Protein AF-A0A970REU5-F1 (afdb_monomer_lite)

Foldseek 3Di:
DDDLVCCCVPPPDDCCQAQNDPPGGHCVVQDDPFFPQADALLPHDLVNQCPAPPQHSVNSVQSNVVSVVPQDQDLVSSCPRPSDDPVRSVVRPVHHDRDGQKDKDWDWDADPVRDTAIKIWIWGQDPNDTDTDDMDGDD

Sequence (139 aa):
LLSVEELLLVPGVTEEVLSGGAGRQGIRPLVSVWTEGKINVNSAPPEVLALLDGLDRRIAADLAETRKRRPFTSMDDLAAVPSFPASSRSRLMNVLSFTSTRFRVSFSAVFADGEKVPLQVILAVKASVPETIAWGEPQ

Structure (mmCIF, N/CA/C/O backbone):
data_AF-A0A970REU5-F1
#
_entry.id   AF-A0A970REU5-F1
#
loop_
_atom_site.group_PDB
_atom_site.id
_atom_site.type_symbol
_atom_site.label_atom_id
_atom_site.label_alt_id
_atom_site.label_comp_id
_atom_site.label_asym_id
_atom_site.label_entity_id
_atom_site.label_seq_id
_atom_site.pdbx_PDB_ins_code
_atom_site.Cartn_x
_atom_site.Cartn_y
_atom_site.Cartn_z
_atom_site.occupancy
_atom_site.B_iso_or_equiv
_atom_site.auth_seq_id
_atom_site.auth_comp_id
_atom_site.auth_asym_id
_atom_site.auth_atom_id
_atom_site.pdbx_PDB_model_num
ATOM 1 N N . LEU A 1 1 ? -21.485 3.800 3.804 1.00 58.47 1 LEU A N 1
ATOM 2 C CA . LEU A 1 1 ? -20.044 3.991 4.086 1.00 58.47 1 LEU A CA 1
ATOM 3 C C . LEU A 1 1 ? -19.321 2.964 3.241 1.00 58.47 1 LEU A C 1
ATOM 5 O O . LEU A 1 1 ? -19.730 1.818 3.313 1.00 58.47 1 LEU A O 1
ATOM 9 N N . LEU A 1 2 ? -18.339 3.364 2.428 1.00 79.88 2 LEU A N 1
ATOM 10 C CA . LEU A 1 2 ? -17.545 2.400 1.658 1.00 79.88 2 LEU A CA 1
ATOM 11 C C . LEU A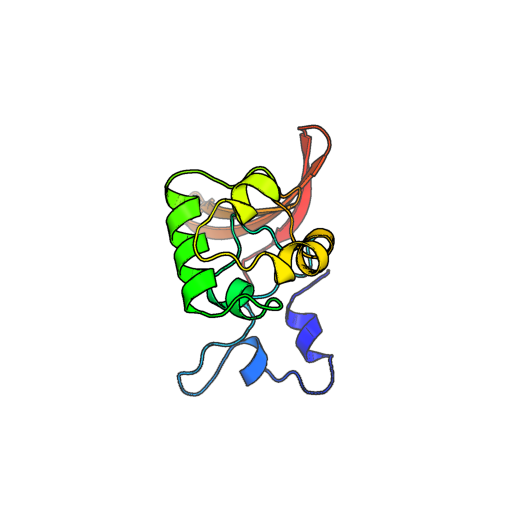 1 2 ? -16.741 1.541 2.633 1.00 79.88 2 LEU A C 1
ATOM 13 O O . LEU A 1 2 ? -16.037 2.087 3.485 1.00 79.88 2 LEU A O 1
ATOM 17 N N . SER A 1 3 ? -16.860 0.225 2.510 1.00 87.06 3 SER A N 1
ATOM 18 C CA . SER A 1 3 ? -16.294 -0.727 3.468 1.00 87.06 3 SER A CA 1
ATOM 19 C C . SER A 1 3 ? -15.687 -1.910 2.731 1.00 87.06 3 SER A C 1
ATOM 21 O O . SER A 1 3 ? -16.213 -2.349 1.713 1.00 87.06 3 SER A O 1
ATOM 23 N N . VAL A 1 4 ? -14.589 -2.462 3.245 1.00 91.25 4 VAL A N 1
ATOM 24 C CA . VAL A 1 4 ? -13.990 -3.671 2.652 1.00 91.25 4 VAL A CA 1
ATOM 25 C C . VAL A 1 4 ? -14.939 -4.876 2.794 1.00 91.25 4 VAL A C 1
ATOM 27 O O . VAL A 1 4 ? -14.932 -5.774 1.960 1.00 91.25 4 VAL A O 1
ATOM 30 N N . GLU A 1 5 ? -15.818 -4.853 3.794 1.00 92.06 5 GLU A N 1
ATOM 31 C CA . GLU A 1 5 ? -16.908 -5.801 4.052 1.00 92.06 5 GLU A CA 1
ATOM 32 C C . GLU A 1 5 ? -17.880 -5.913 2.878 1.00 92.06 5 GLU A C 1
ATOM 34 O O . GLU A 1 5 ? -18.454 -6.978 2.667 1.00 92.06 5 GLU A O 1
ATOM 39 N N . GLU A 1 6 ? -18.041 -4.852 2.080 1.00 92.62 6 GLU A N 1
ATOM 40 C CA . GLU A 1 6 ? -18.907 -4.877 0.897 1.00 92.62 6 GLU A CA 1
ATOM 41 C C . GLU A 1 6 ? -18.416 -5.902 -0.142 1.00 92.62 6 GLU A C 1
ATOM 43 O O . GLU A 1 6 ? -19.205 -6.362 -0.966 1.00 92.62 6 GLU A O 1
ATOM 48 N N . LEU A 1 7 ? -17.150 -6.344 -0.068 1.00 94.12 7 LEU A N 1
ATOM 49 C CA . LEU A 1 7 ? -16.644 -7.439 -0.897 1.00 94.12 7 LEU A CA 1
ATOM 50 C C . LEU A 1 7 ? -17.375 -8.764 -0.648 1.00 94.12 7 LEU A C 1
ATOM 52 O O . LEU A 1 7 ? -17.469 -9.547 -1.583 1.00 94.12 7 LEU A O 1
ATOM 56 N N . LEU A 1 8 ? -17.945 -9.009 0.540 1.00 95.81 8 LEU A N 1
ATOM 57 C CA . LEU A 1 8 ? -18.744 -10.217 0.819 1.00 95.81 8 LEU A CA 1
ATOM 58 C C . LEU A 1 8 ? -20.030 -10.292 -0.020 1.00 95.81 8 LEU A C 1
ATOM 60 O O . LEU A 1 8 ? -20.642 -11.352 -0.128 1.00 95.81 8 LEU A O 1
ATOM 64 N N . LEU A 1 9 ? -20.447 -9.174 -0.620 1.00 95.31 9 LEU A N 1
ATOM 65 C CA . LEU A 1 9 ? -21.587 -9.121 -1.534 1.00 95.31 9 LEU A CA 1
ATOM 66 C C . LEU A 1 9 ? -21.212 -9.554 -2.961 1.00 95.31 9 LEU A C 1
ATOM 68 O O . LEU A 1 9 ? -22.096 -9.750 -3.795 1.00 95.31 9 LEU A O 1
ATOM 72 N N . VAL A 1 10 ? -19.917 -9.700 -3.263 1.00 95.00 10 VAL A N 1
ATOM 73 C CA . VAL A 1 10 ? -19.432 -10.157 -4.567 1.00 95.00 10 VAL A CA 1
ATOM 74 C C . VAL A 1 10 ? -19.515 -11.687 -4.631 1.00 95.00 10 VAL A C 1
ATOM 76 O O . VAL A 1 10 ? -18.928 -12.365 -3.782 1.00 95.00 10 VAL A O 1
ATOM 79 N N . PRO A 1 11 ? -20.184 -12.269 -5.648 1.00 96.75 11 PRO A N 1
ATOM 80 C CA . PRO A 1 11 ? -20.252 -13.717 -5.807 1.00 96.75 11 PRO A CA 1
ATOM 81 C C . PRO A 1 11 ? -18.864 -14.371 -5.782 1.00 96.75 11 PRO A C 1
ATOM 83 O O . PRO A 1 11 ? -17.989 -14.027 -6.575 1.00 96.75 11 PRO A O 1
ATOM 86 N N . GLY A 1 12 ? -18.675 -15.329 -4.873 1.00 93.69 12 GLY A N 1
ATOM 87 C CA . GLY A 1 12 ? -17.418 -16.066 -4.702 1.00 93.69 12 GLY A CA 1
ATOM 88 C C . GLY A 1 12 ? -16.470 -15.509 -3.634 1.00 93.69 12 GLY A C 1
ATOM 89 O O . GLY A 1 12 ? -15.501 -16.187 -3.297 1.00 93.69 12 GLY A O 1
ATOM 90 N N . VAL A 1 13 ? -16.747 -14.337 -3.053 1.00 95.88 13 VAL A N 1
ATOM 91 C CA . VAL A 1 13 ? -15.999 -13.834 -1.892 1.00 95.88 13 VAL A CA 1
ATOM 92 C C . VAL A 1 13 ? -16.680 -14.314 -0.612 1.00 95.88 13 VAL A C 1
ATOM 94 O O . VAL A 1 13 ? -17.787 -13.899 -0.284 1.00 95.88 13 VAL A O 1
ATOM 97 N N . THR A 1 14 ? -16.016 -15.210 0.115 1.00 96.12 14 THR A N 1
ATOM 98 C CA . THR A 1 14 ? -16.483 -15.729 1.409 1.00 96.12 14 THR A CA 1
ATOM 99 C C . THR A 1 14 ? -15.759 -15.049 2.572 1.00 96.12 14 THR A C 1
ATOM 101 O O . THR A 1 14 ? -14.721 -14.414 2.376 1.00 96.12 14 THR A O 1
ATOM 104 N N . GLU A 1 15 ? -16.254 -15.237 3.799 1.00 95.31 15 GLU A N 1
ATOM 105 C CA . GLU A 1 15 ? -15.557 -14.784 5.014 1.00 95.31 15 GLU A CA 1
ATOM 106 C C . GLU A 1 15 ? -14.146 -15.385 5.114 1.00 95.31 15 GLU A C 1
ATOM 108 O O . GLU A 1 15 ? -13.198 -14.695 5.472 1.00 95.31 15 GLU A O 1
ATOM 113 N N . GLU A 1 16 ? -13.976 -16.646 4.708 1.00 95.62 16 GLU A N 1
ATOM 114 C CA . GLU A 1 16 ? -12.664 -17.298 4.667 1.00 95.62 16 GLU A CA 1
ATOM 115 C C . GLU A 1 16 ? -11.722 -16.645 3.643 1.00 95.62 16 GLU A C 1
ATOM 117 O O . GLU A 1 16 ? -10.534 -16.487 3.911 1.00 95.62 16 GLU A O 1
ATOM 122 N N . VAL A 1 17 ? -12.229 -16.221 2.481 1.00 95.19 17 VAL A N 1
ATOM 123 C CA . VAL A 1 17 ? -11.422 -15.479 1.498 1.00 95.19 17 VAL A CA 1
ATOM 124 C C . VAL A 1 17 ? -11.055 -14.100 2.040 1.00 95.19 17 VAL A C 1
ATOM 126 O O . VAL A 1 17 ? -9.900 -13.680 1.935 1.00 95.19 17 VAL A O 1
ATOM 129 N N . LEU A 1 18 ? -12.028 -13.387 2.612 1.00 95.62 18 LEU A N 1
ATOM 130 C CA . LEU A 1 18 ? -11.834 -12.015 3.060 1.00 95.62 18 LEU A CA 1
ATOM 131 C C . LEU A 1 18 ? -10.956 -11.942 4.312 1.00 95.62 18 LEU A C 1
ATOM 133 O O . LEU A 1 18 ? -9.929 -11.263 4.308 1.00 95.62 18 LEU A O 1
ATOM 137 N N . SER A 1 19 ? -11.342 -12.646 5.366 1.00 94.81 19 SER A N 1
ATOM 138 C CA . SER A 1 19 ? -10.741 -12.552 6.698 1.00 94.81 19 SER A CA 1
ATOM 139 C C . SER A 1 19 ? -9.761 -13.691 6.991 1.00 94.81 19 SER A C 1
ATOM 141 O O . SER A 1 19 ? -8.893 -13.546 7.851 1.00 94.81 19 SER A O 1
ATOM 143 N N . GLY A 1 20 ? -9.805 -14.778 6.219 1.00 94.69 20 GLY A N 1
ATOM 144 C CA . GLY A 1 20 ? -8.961 -15.955 6.415 1.00 94.69 20 GLY A CA 1
ATOM 145 C C . GLY A 1 20 ? -9.678 -17.072 7.170 1.00 94.69 20 GLY A C 1
ATOM 146 O O . GLY A 1 20 ? -10.797 -16.918 7.654 1.00 94.69 20 GLY A O 1
ATOM 147 N N . GLY A 1 21 ? -9.014 -18.217 7.289 1.00 92.50 21 GLY A N 1
ATOM 148 C CA . GLY A 1 21 ? -9.533 -19.396 7.981 1.00 92.50 21 GLY A CA 1
ATOM 149 C C . GLY A 1 21 ? -8.493 -20.508 8.041 1.00 92.50 21 GLY A C 1
ATOM 150 O O . GLY A 1 21 ? -7.545 -20.506 7.261 1.00 92.50 21 GLY A O 1
ATOM 151 N N . ALA A 1 22 ? -8.622 -21.434 8.998 1.00 88.00 22 ALA A N 1
ATOM 152 C CA . ALA A 1 22 ? -7.774 -22.632 9.127 1.00 88.00 22 ALA A CA 1
ATOM 153 C C . ALA A 1 22 ? -6.253 -22.390 8.928 1.00 88.00 22 ALA A C 1
ATOM 155 O O . ALA A 1 22 ? -5.562 -23.171 8.274 1.00 88.00 22 ALA A O 1
ATOM 156 N N . GLY A 1 23 ? -5.725 -21.285 9.469 1.00 87.69 23 GLY A N 1
ATOM 157 C CA . GLY A 1 23 ? -4.305 -20.918 9.364 1.00 87.69 23 GLY A CA 1
ATOM 158 C C . GLY A 1 23 ? -3.892 -20.222 8.059 1.00 87.69 23 GLY A C 1
ATOM 159 O O . GLY A 1 23 ? -2.716 -19.916 7.880 1.00 87.69 23 GLY A O 1
ATOM 160 N N . ARG A 1 24 ? -4.833 -19.938 7.154 1.00 89.62 24 ARG A N 1
ATOM 161 C CA . ARG A 1 24 ? -4.631 -19.126 5.949 1.00 89.62 24 ARG A CA 1
ATOM 162 C C . ARG A 1 24 ? -5.047 -17.684 6.217 1.00 89.62 24 ARG A C 1
ATOM 164 O O . ARG A 1 24 ? -6.126 -17.431 6.748 1.00 89.62 24 ARG A O 1
ATOM 171 N N . GLN A 1 25 ? -4.200 -16.745 5.813 1.00 92.19 25 GLN A N 1
ATOM 172 C CA . GLN A 1 25 ? -4.498 -15.317 5.873 1.00 92.19 25 GLN A CA 1
ATOM 173 C C . GLN A 1 25 ? -5.506 -14.938 4.779 1.00 92.19 25 GLN A C 1
ATOM 175 O O . GLN A 1 25 ? -5.363 -15.370 3.634 1.00 92.19 25 GLN A O 1
ATOM 180 N N . GLY A 1 26 ? -6.509 -14.132 5.131 1.00 94.38 26 GLY A N 1
ATOM 181 C CA . GLY A 1 26 ? -7.448 -13.556 4.168 1.00 94.38 26 GLY A CA 1
ATOM 182 C C . GLY A 1 26 ? -6.865 -12.375 3.390 1.00 94.38 26 GLY A C 1
ATOM 183 O O . GLY A 1 26 ? -5.765 -11.897 3.673 1.00 94.38 26 GLY A O 1
ATOM 184 N N . ILE A 1 27 ? -7.622 -11.870 2.415 1.00 94.69 27 ILE A N 1
ATOM 185 C CA . ILE A 1 27 ? -7.199 -10.755 1.551 1.00 94.69 27 ILE A CA 1
ATOM 186 C C . ILE A 1 27 ? -7.437 -9.365 2.153 1.00 94.69 27 ILE A C 1
ATOM 188 O O . ILE A 1 27 ? -6.913 -8.392 1.620 1.00 94.69 27 ILE A O 1
ATOM 192 N N . ARG A 1 28 ? -8.187 -9.242 3.258 1.00 94.00 28 ARG A N 1
ATOM 193 C CA . ARG A 1 28 ? -8.494 -7.971 3.945 1.00 94.00 28 ARG A CA 1
ATOM 194 C C . ARG A 1 28 ? -7.279 -7.036 4.126 1.00 94.00 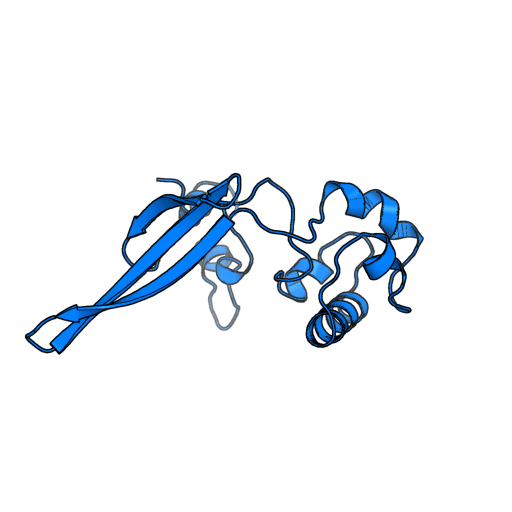28 ARG A C 1
ATOM 196 O O . ARG A 1 28 ? -7.415 -5.859 3.801 1.00 94.00 28 ARG A O 1
ATOM 203 N N . PRO A 1 29 ? -6.086 -7.492 4.567 1.00 91.81 29 PRO A N 1
ATOM 204 C CA . PRO A 1 29 ? -4.915 -6.616 4.698 1.00 91.81 29 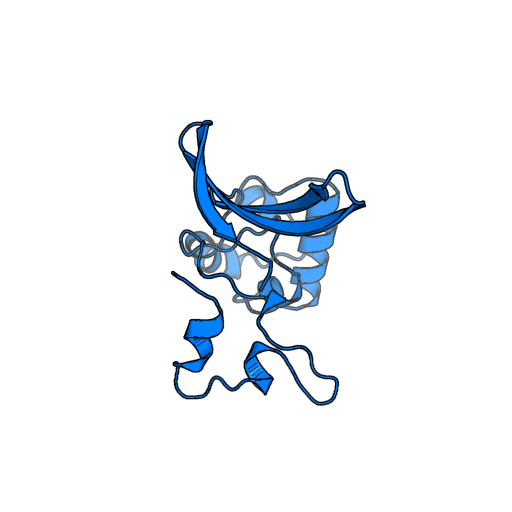PRO A CA 1
ATOM 205 C C . PRO A 1 29 ? -4.258 -6.222 3.362 1.00 91.81 29 PRO A C 1
ATOM 207 O O . PRO A 1 29 ? -3.363 -5.380 3.352 1.00 91.81 29 PRO A O 1
ATOM 210 N N . LEU A 1 30 ? -4.671 -6.826 2.245 1.00 93.94 30 LEU A N 1
ATOM 211 C CA . LEU A 1 30 ? -4.083 -6.644 0.914 1.00 93.94 30 LEU A CA 1
ATOM 212 C C . LEU A 1 30 ? -4.947 -5.772 -0.012 1.00 93.94 30 LEU A C 1
ATOM 214 O O . LEU A 1 30 ? -4.520 -5.454 -1.122 1.00 93.94 30 LEU A O 1
ATOM 218 N N . VAL A 1 31 ? -6.146 -5.375 0.426 1.00 92.88 31 VAL A N 1
ATOM 219 C CA . VAL A 1 31 ? -7.121 -4.618 -0.374 1.00 92.88 31 VAL A CA 1
ATOM 220 C C . VAL A 1 31 ? -7.509 -3.298 0.294 1.00 92.88 31 VAL A C 1
ATOM 222 O O . VAL A 1 31 ? -7.375 -3.113 1.501 1.00 92.88 31 VAL A O 1
ATOM 225 N N . SER A 1 32 ? -7.997 -2.347 -0.503 1.00 91.38 32 SER A N 1
ATOM 226 C CA . SER A 1 32 ? -8.508 -1.061 -0.019 1.00 91.38 32 SER A CA 1
ATOM 227 C C . SER A 1 32 ? -9.578 -0.521 -0.964 1.00 91.38 32 SER A C 1
ATOM 229 O O . SER A 1 32 ? -9.460 -0.669 -2.177 1.00 91.38 32 SER A O 1
ATOM 231 N N . VAL A 1 33 ? -10.589 0.148 -0.405 1.00 90.19 33 VAL A N 1
ATOM 232 C CA . VAL A 1 33 ? -11.698 0.794 -1.140 1.00 90.19 33 VAL A CA 1
ATOM 233 C C . VAL A 1 33 ? -11.528 2.313 -1.273 1.00 90.19 33 VAL A C 1
ATOM 235 O O . VAL A 1 33 ? -12.399 3.003 -1.791 1.00 90.19 33 VAL A O 1
ATOM 238 N N . TRP A 1 34 ? -10.402 2.857 -0.799 1.00 86.56 34 TRP A N 1
ATOM 239 C CA . TRP A 1 34 ? -10.187 4.303 -0.668 1.00 86.56 34 TRP A CA 1
ATOM 240 C C . TRP A 1 34 ? -9.158 4.875 -1.650 1.00 86.56 34 TRP A C 1
ATOM 242 O O . TRP A 1 34 ? -8.705 5.997 -1.446 1.00 86.56 34 TRP A O 1
ATOM 252 N N . THR A 1 35 ? -8.736 4.120 -2.669 1.00 83.12 35 THR A N 1
ATOM 253 C CA . THR A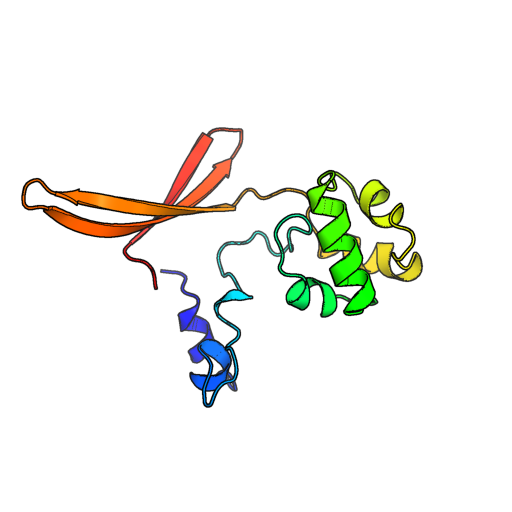 1 35 ? -7.640 4.506 -3.579 1.00 83.12 35 THR A CA 1
ATOM 254 C C . THR A 1 35 ? -8.144 5.242 -4.827 1.00 83.12 35 THR A C 1
ATOM 256 O O . THR A 1 35 ? -9.331 5.233 -5.137 1.00 83.12 35 THR A O 1
ATOM 259 N N . GLU A 1 36 ? -7.226 5.852 -5.583 1.00 83.00 36 GLU A N 1
ATOM 260 C CA . GLU A 1 36 ? -7.499 6.424 -6.916 1.00 83.00 36 GLU A CA 1
ATOM 261 C C . GLU A 1 36 ? -7.360 5.380 -8.047 1.00 83.00 36 GLU A C 1
ATOM 263 O O . GLU A 1 36 ? -7.115 5.723 -9.200 1.00 83.00 36 GLU A O 1
ATOM 268 N N . GLY A 1 37 ? -7.454 4.085 -7.722 1.00 88.38 37 GLY A N 1
ATOM 269 C CA . GLY A 1 37 ? -7.341 2.987 -8.688 1.00 88.38 37 GLY A CA 1
ATOM 270 C C . GLY A 1 37 ? -5.908 2.573 -9.042 1.00 88.38 37 GLY A C 1
ATOM 271 O O . GLY A 1 37 ? -5.722 1.670 -9.852 1.00 88.38 37 GLY A O 1
ATOM 272 N N . LYS A 1 38 ? -4.892 3.191 -8.425 1.00 94.19 38 LYS A N 1
ATOM 273 C CA . LYS A 1 38 ? -3.475 2.834 -8.594 1.00 94.19 38 LYS A CA 1
ATOM 274 C C . LYS A 1 38 ? -2.866 2.269 -7.315 1.00 94.19 38 LYS A C 1
ATOM 276 O O . LYS A 1 38 ? -3.249 2.642 -6.206 1.00 94.19 38 LYS A O 1
ATOM 281 N N . ILE A 1 39 ? -1.885 1.390 -7.483 1.00 96.38 39 ILE A N 1
ATOM 282 C CA . ILE A 1 39 ? -1.131 0.757 -6.402 1.00 96.38 39 ILE A CA 1
ATOM 283 C C . ILE A 1 39 ? 0.138 1.567 -6.151 1.00 96.38 39 ILE A C 1
ATOM 285 O O . ILE A 1 39 ? 0.984 1.699 -7.035 1.00 96.38 39 ILE A O 1
ATOM 289 N N . ASN A 1 40 ? 0.298 2.083 -4.934 1.00 96.62 40 ASN A N 1
ATOM 290 C CA . ASN A 1 40 ? 1.519 2.785 -4.560 1.00 96.62 40 ASN A CA 1
ATOM 291 C C . ASN A 1 40 ? 2.657 1.781 -4.323 1.00 96.62 40 ASN A C 1
ATOM 293 O O . ASN A 1 40 ? 2.670 1.060 -3.322 1.00 96.62 40 ASN A O 1
ATOM 297 N N . VAL A 1 41 ? 3.644 1.771 -5.219 1.00 97.62 41 VAL A N 1
ATOM 298 C CA . VAL A 1 41 ? 4.786 0.846 -5.158 1.00 97.62 41 VAL A CA 1
ATOM 299 C C . VAL A 1 41 ? 5.642 1.037 -3.905 1.00 97.62 41 VAL A C 1
ATOM 301 O O . VAL A 1 41 ? 6.326 0.110 -3.478 1.00 97.62 41 VAL A O 1
ATOM 304 N N . ASN A 1 42 ? 5.598 2.214 -3.277 1.00 98.06 42 ASN A N 1
ATOM 305 C CA . ASN A 1 42 ? 6.376 2.512 -2.077 1.00 98.06 42 ASN A CA 1
ATOM 306 C C . ASN A 1 42 ? 5.739 1.966 -0.790 1.00 98.06 42 ASN A C 1
ATOM 308 O O . ASN A 1 42 ? 6.434 1.847 0.216 1.00 98.06 42 ASN A O 1
ATOM 312 N N . SER A 1 43 ? 4.450 1.612 -0.808 1.00 96.12 43 SER A N 1
ATOM 313 C CA . SER A 1 43 ? 3.732 1.121 0.379 1.00 96.12 43 SER A CA 1
ATOM 314 C C . SER A 1 43 ? 3.074 -0.248 0.204 1.00 96.12 43 SER A C 1
ATOM 316 O O . SER A 1 43 ? 2.812 -0.914 1.201 1.00 96.12 43 SER A O 1
ATOM 318 N N . ALA A 1 44 ? 2.831 -0.705 -1.028 1.00 96.81 44 ALA A N 1
ATOM 319 C CA . ALA A 1 44 ? 2.188 -1.992 -1.292 1.00 96.81 44 ALA A CA 1
ATOM 320 C C . ALA A 1 44 ? 2.976 -3.179 -0.697 1.00 96.81 44 ALA A C 1
ATOM 322 O O . ALA A 1 44 ? 4.206 -3.199 -0.812 1.00 96.81 44 ALA A O 1
ATOM 323 N N . PRO A 1 45 ? 2.322 -4.179 -0.083 1.00 96.75 45 PRO A N 1
ATOM 324 C CA . PRO A 1 45 ? 2.993 -5.406 0.341 1.00 96.75 45 PRO A CA 1
ATOM 325 C C . PRO A 1 45 ? 3.669 -6.137 -0.835 1.00 96.75 45 PRO A C 1
ATOM 327 O O . PRO A 1 45 ? 3.158 -6.069 -1.958 1.00 96.75 45 PRO A O 1
ATOM 330 N N . PRO A 1 46 ? 4.785 -6.858 -0.615 1.00 97.31 46 PRO A N 1
ATOM 331 C CA . PRO A 1 46 ? 5.456 -7.614 -1.675 1.00 97.31 46 PRO A CA 1
ATOM 332 C C . PRO A 1 46 ? 4.525 -8.616 -2.367 1.00 97.31 46 PRO A C 1
ATOM 334 O O . PRO A 1 46 ? 4.538 -8.719 -3.588 1.00 97.31 46 PRO A O 1
ATOM 337 N N . GLU A 1 47 ? 3.661 -9.299 -1.616 1.00 95.81 47 GLU A N 1
ATOM 338 C CA . GLU A 1 47 ? 2.647 -10.203 -2.163 1.00 95.81 47 GLU A CA 1
ATOM 339 C C . GLU A 1 47 ? 1.651 -9.513 -3.105 1.00 95.81 47 GLU A C 1
ATOM 341 O O . GLU A 1 47 ? 1.236 -10.133 -4.077 1.00 95.81 47 GLU A O 1
ATOM 346 N N . VAL A 1 48 ? 1.323 -8.232 -2.896 1.00 96.94 48 VAL A N 1
ATOM 347 C CA . VAL A 1 48 ? 0.498 -7.460 -3.845 1.00 96.94 48 VAL A CA 1
ATOM 348 C C . VAL A 1 48 ? 1.292 -7.140 -5.109 1.00 96.94 48 VAL A C 1
ATOM 350 O O . VAL A 1 48 ? 0.779 -7.284 -6.215 1.00 96.94 48 VAL A O 1
ATOM 353 N N . LEU A 1 49 ? 2.560 -6.740 -4.964 1.00 97.81 49 LEU A N 1
ATOM 354 C CA . LEU A 1 49 ? 3.427 -6.455 -6.110 1.00 97.81 49 LEU A CA 1
ATOM 355 C C . LEU A 1 49 ? 3.672 -7.702 -6.966 1.00 97.81 49 LEU A C 1
ATOM 357 O O . LEU A 1 49 ? 3.692 -7.594 -8.186 1.00 97.81 49 LEU A O 1
ATOM 361 N N . ALA A 1 50 ? 3.799 -8.875 -6.344 1.00 97.75 50 ALA A N 1
ATOM 362 C CA . ALA A 1 50 ? 4.028 -10.151 -7.021 1.00 97.75 50 ALA A CA 1
ATOM 363 C C . ALA A 1 50 ? 2.823 -10.660 -7.841 1.00 97.75 50 ALA A C 1
ATOM 365 O O . ALA A 1 50 ? 2.935 -11.659 -8.548 1.00 97.75 50 ALA A O 1
ATOM 366 N N . LEU A 1 51 ? 1.658 -10.016 -7.71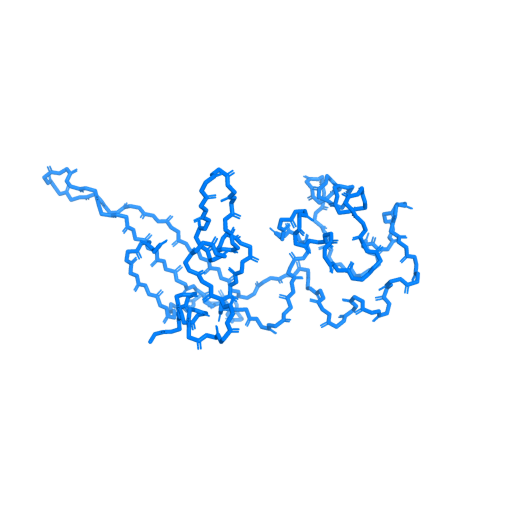3 1.00 96.25 51 LEU A N 1
ATOM 367 C CA . LEU A 1 51 ? 0.478 -10.283 -8.542 1.00 96.25 51 LEU A CA 1
ATOM 368 C C . LEU A 1 51 ? 0.445 -9.410 -9.802 1.00 96.25 51 LEU A C 1
ATOM 370 O O . LEU A 1 51 ? -0.404 -9.614 -10.669 1.00 96.25 51 LEU A O 1
ATOM 374 N N . LEU A 1 52 ? 1.335 -8.420 -9.901 1.00 96.25 52 LEU A N 1
ATOM 375 C CA . LEU A 1 52 ? 1.396 -7.525 -11.046 1.00 96.25 52 LEU A CA 1
ATOM 376 C C . LEU A 1 52 ? 2.158 -8.167 -12.199 1.00 96.25 52 LEU A C 1
ATOM 378 O O . LEU A 1 52 ? 3.105 -8.928 -12.016 1.00 96.25 52 LEU A O 1
ATOM 382 N N . ASP A 1 53 ? 1.748 -7.822 -13.413 1.00 94.00 53 ASP A N 1
ATOM 383 C CA . ASP A 1 53 ? 2.223 -8.496 -14.611 1.00 94.00 53 ASP A CA 1
ATOM 384 C C . ASP A 1 53 ? 3.751 -8.391 -14.807 1.00 94.00 53 ASP A C 1
ATOM 386 O O . ASP A 1 53 ? 4.344 -7.310 -14.914 1.00 94.00 53 ASP A O 1
ATOM 390 N N . GLY A 1 54 ? 4.389 -9.560 -14.862 1.00 94.50 54 GLY A N 1
ATOM 391 C CA . GLY A 1 54 ? 5.833 -9.753 -14.949 1.00 94.50 54 GLY A CA 1
ATOM 392 C C . GLY A 1 54 ? 6.618 -9.454 -13.670 1.00 94.50 54 GLY A C 1
ATOM 393 O O . GLY A 1 54 ? 7.841 -9.547 -13.699 1.00 94.50 54 GLY A O 1
ATOM 394 N N . LEU A 1 55 ? 5.969 -9.141 -12.546 1.00 97.00 55 LEU A N 1
ATOM 395 C CA . LEU A 1 55 ? 6.637 -9.065 -11.247 1.00 97.00 55 LEU A CA 1
ATOM 396 C C . LEU A 1 55 ? 6.435 -10.387 -10.508 1.00 97.00 55 LEU A C 1
ATOM 398 O O . LEU A 1 55 ? 5.384 -10.638 -9.936 1.00 97.00 55 LEU A O 1
ATOM 402 N N . ASP A 1 56 ? 7.448 -11.250 -10.514 1.00 97.50 56 ASP A N 1
ATOM 403 C CA . ASP A 1 56 ? 7.433 -12.442 -9.668 1.00 97.50 56 ASP A CA 1
ATOM 404 C C . ASP A 1 56 ? 7.743 -12.093 -8.195 1.00 97.50 56 ASP A C 1
ATOM 406 O O . ASP A 1 56 ? 8.099 -10.963 -7.846 1.00 97.50 56 ASP A O 1
ATOM 410 N N . ARG A 1 57 ? 7.645 -13.087 -7.302 1.00 98.00 57 ARG A N 1
ATOM 411 C CA . ARG A 1 57 ? 7.939 -12.910 -5.867 1.00 98.00 57 ARG A CA 1
ATOM 412 C C . ARG A 1 57 ? 9.360 -12.413 -5.588 1.00 98.00 57 ARG A C 1
ATOM 414 O O . ARG A 1 57 ? 9.559 -11.675 -4.627 1.00 98.00 57 ARG A O 1
ATOM 421 N N . ARG A 1 58 ? 10.344 -12.811 -6.400 1.00 98.00 58 ARG A N 1
ATOM 422 C CA . ARG A 1 58 ? 11.744 -12.402 -6.228 1.00 98.00 58 ARG A CA 1
ATOM 423 C C . ARG A 1 58 ? 11.907 -10.930 -6.597 1.00 98.00 58 ARG A C 1
ATOM 425 O O . ARG A 1 58 ? 12.539 -10.191 -5.852 1.00 98.00 58 ARG A O 1
ATOM 432 N N . ILE A 1 59 ? 11.310 -10.507 -7.709 1.00 98.19 59 ILE A N 1
ATOM 433 C CA . ILE A 1 59 ? 11.309 -9.116 -8.163 1.00 98.19 59 ILE A CA 1
ATOM 434 C C . ILE A 1 59 ? 10.569 -8.242 -7.148 1.00 98.19 59 ILE A C 1
ATOM 436 O O . ILE A 1 59 ? 11.099 -7.221 -6.726 1.00 98.19 59 ILE A O 1
ATOM 440 N N . ALA A 1 60 ? 9.385 -8.656 -6.694 1.00 98.31 60 ALA A N 1
ATOM 441 C CA . ALA A 1 60 ? 8.624 -7.928 -5.682 1.00 98.31 60 ALA A CA 1
ATOM 442 C C . ALA A 1 60 ? 9.405 -7.738 -4.369 1.00 98.31 60 ALA A C 1
ATOM 444 O O . ALA A 1 60 ? 9.379 -6.649 -3.792 1.00 98.31 60 ALA A O 1
ATOM 445 N N . ALA A 1 61 ? 10.127 -8.769 -3.917 1.00 98.25 61 ALA A N 1
ATOM 446 C CA . ALA A 1 61 ? 10.998 -8.674 -2.750 1.00 98.25 61 ALA A CA 1
ATOM 447 C C . ALA A 1 61 ? 12.160 -7.690 -2.976 1.00 98.25 61 ALA A C 1
ATOM 449 O O . ALA A 1 61 ? 12.419 -6.854 -2.114 1.00 98.25 61 ALA A O 1
ATOM 450 N N . ASP A 1 62 ? 12.812 -7.728 -4.141 1.00 98.12 62 ASP A N 1
ATOM 451 C CA . ASP A 1 62 ? 13.911 -6.809 -4.475 1.00 98.12 62 ASP A CA 1
ATOM 452 C C . ASP A 1 62 ? 13.442 -5.343 -4.525 1.00 98.12 62 ASP A C 1
ATOM 454 O O . ASP A 1 62 ? 14.067 -4.447 -3.952 1.00 98.12 62 ASP A O 1
ATOM 458 N N . LEU A 1 63 ? 12.265 -5.089 -5.107 1.00 98.19 63 LEU A N 1
ATOM 459 C CA . LEU A 1 63 ? 11.627 -3.769 -5.084 1.00 98.19 63 LEU A CA 1
ATOM 460 C C . LEU A 1 63 ? 11.326 -3.307 -3.650 1.00 98.19 63 LEU A C 1
ATOM 462 O O . LEU A 1 63 ? 11.567 -2.145 -3.308 1.00 98.19 63 LEU A O 1
ATOM 466 N N . ALA A 1 64 ? 10.821 -4.209 -2.802 1.00 98.12 64 ALA A N 1
ATOM 467 C CA . ALA A 1 64 ? 10.507 -3.919 -1.408 1.00 98.12 64 ALA A CA 1
ATOM 468 C C . ALA A 1 64 ? 11.757 -3.624 -0.564 1.00 98.12 64 ALA A C 1
ATOM 470 O O . ALA A 1 64 ? 11.694 -2.762 0.311 1.00 98.12 64 ALA A O 1
ATOM 471 N N . GLU A 1 65 ? 12.886 -4.284 -0.827 1.00 98.00 65 GLU A N 1
ATOM 472 C CA . GLU A 1 65 ? 14.169 -3.956 -0.193 1.00 98.00 65 GLU A CA 1
ATOM 473 C C . GLU A 1 65 ? 14.756 -2.649 -0.730 1.00 98.00 65 GLU A C 1
ATOM 475 O O . GLU A 1 65 ? 15.251 -1.820 0.037 1.00 98.00 65 GLU A O 1
ATOM 480 N N . THR A 1 66 ? 14.656 -2.417 -2.039 1.00 98.12 66 THR A N 1
ATOM 481 C CA . THR A 1 66 ? 15.164 -1.201 -2.682 1.00 98.12 66 THR A CA 1
ATOM 482 C C . THR A 1 66 ? 14.488 0.049 -2.114 1.00 98.12 66 THR A C 1
ATOM 484 O O . THR A 1 66 ? 15.177 0.984 -1.690 1.00 98.12 66 THR A O 1
ATOM 487 N N . ARG A 1 67 ? 13.151 0.046 -1.992 1.00 97.50 67 ARG A N 1
ATOM 488 C CA . ARG A 1 67 ? 12.399 1.203 -1.470 1.00 97.50 67 ARG A CA 1
ATOM 489 C C . ARG A 1 67 ? 12.697 1.548 -0.007 1.00 97.50 67 ARG A C 1
ATOM 491 O O . ARG A 1 67 ? 12.470 2.687 0.392 1.00 97.50 67 ARG A O 1
ATOM 498 N N . LYS A 1 68 ? 13.224 0.607 0.793 1.00 97.31 68 LYS A N 1
ATOM 499 C CA . LYS A 1 68 ? 13.664 0.885 2.177 1.00 97.31 68 LYS A CA 1
ATOM 500 C C . LYS A 1 68 ? 14.878 1.808 2.218 1.00 97.31 68 LYS A C 1
ATOM 502 O O . LYS A 1 68 ? 15.052 2.540 3.185 1.00 97.31 68 LYS A O 1
ATOM 507 N N . ARG A 1 69 ? 15.731 1.755 1.189 1.00 96.25 69 ARG A N 1
ATOM 508 C CA . ARG A 1 69 ? 16.922 2.610 1.072 1.00 96.25 69 ARG A CA 1
ATOM 509 C C . ARG A 1 69 ? 16.560 3.973 0.505 1.00 96.25 69 ARG A C 1
ATOM 511 O O . ARG A 1 69 ? 17.025 4.992 1.006 1.00 96.25 69 ARG A O 1
ATOM 518 N N . ARG A 1 70 ? 15.748 3.982 -0.553 1.00 95.94 70 ARG A N 1
ATOM 519 C CA . ARG A 1 70 ? 15.270 5.200 -1.205 1.00 95.94 70 ARG A CA 1
ATOM 520 C C . ARG A 1 70 ? 13.911 4.930 -1.854 1.00 95.94 70 ARG A C 1
ATOM 522 O O . ARG A 1 70 ? 13.830 3.998 -2.650 1.00 95.94 70 ARG A O 1
ATOM 529 N N . PRO A 1 71 ? 12.871 5.734 -1.575 1.00 97.75 71 PRO A N 1
ATOM 530 C CA . PRO A 1 71 ? 11.581 5.569 -2.233 1.00 97.75 71 PRO A CA 1
ATOM 531 C C . PRO A 1 71 ? 11.700 5.832 -3.739 1.00 97.75 71 PRO A C 1
ATOM 533 O O . PRO A 1 71 ? 12.449 6.713 -4.169 1.00 97.75 71 PRO A O 1
ATOM 536 N N . PHE A 1 72 ? 10.928 5.097 -4.537 1.00 98.44 72 PHE A N 1
ATOM 537 C CA . PHE A 1 72 ? 10.801 5.345 -5.970 1.00 98.44 72 PHE A CA 1
ATOM 538 C C . PHE A 1 72 ? 9.993 6.622 -6.199 1.00 98.44 72 PHE A C 1
ATOM 540 O O . PHE A 1 72 ? 8.937 6.796 -5.593 1.00 98.44 72 PHE A O 1
ATOM 547 N N . THR A 1 73 ? 10.447 7.500 -7.087 1.00 97.81 73 THR A N 1
ATOM 548 C CA . THR A 1 73 ? 9.728 8.742 -7.428 1.00 97.81 73 THR A CA 1
ATOM 549 C C . THR A 1 73 ? 9.164 8.719 -8.844 1.00 97.81 73 THR A C 1
ATOM 551 O O . THR A 1 73 ? 8.318 9.541 -9.194 1.00 97.81 73 THR A O 1
ATOM 554 N N . SER A 1 74 ? 9.598 7.755 -9.654 1.00 97.31 74 SER A N 1
ATOM 555 C CA . SER A 1 74 ? 9.244 7.646 -11.061 1.00 97.31 74 SER A CA 1
ATOM 556 C C . SER A 1 74 ? 9.348 6.210 -11.574 1.00 97.31 74 SER A C 1
ATOM 558 O O . SER A 1 74 ? 9.935 5.328 -10.942 1.00 97.31 74 SER A O 1
ATOM 560 N N . MET A 1 75 ? 8.811 5.988 -12.776 1.00 97.00 75 MET A N 1
ATOM 561 C CA . MET A 1 75 ? 8.974 4.721 -13.489 1.00 97.00 75 MET A CA 1
ATOM 562 C C . MET A 1 75 ? 10.432 4.478 -13.900 1.00 97.00 75 MET A C 1
ATOM 564 O O . MET A 1 75 ? 10.838 3.328 -14.021 1.00 97.00 75 MET A O 1
ATOM 568 N N . ASP A 1 76 ? 11.224 5.537 -14.089 1.00 97.00 76 ASP A N 1
ATOM 569 C CA . ASP A 1 76 ? 12.652 5.406 -14.381 1.00 97.00 76 ASP A CA 1
ATOM 570 C C . ASP A 1 76 ? 13.429 4.892 -13.168 1.00 97.00 76 ASP A C 1
ATOM 572 O O . ASP A 1 76 ? 14.242 3.985 -13.324 1.00 97.00 76 ASP A O 1
ATOM 576 N N . ASP A 1 77 ? 13.116 5.373 -11.958 1.00 97.25 77 ASP A N 1
ATOM 577 C CA . ASP A 1 77 ? 13.710 4.827 -10.728 1.00 97.25 77 ASP A CA 1
ATOM 578 C C . ASP A 1 77 ? 13.371 3.338 -10.566 1.00 97.25 77 ASP A C 1
ATOM 580 O O . ASP A 1 77 ? 14.226 2.539 -10.189 1.00 97.25 77 ASP A O 1
ATOM 584 N N . LEU A 1 78 ? 12.121 2.962 -10.859 1.00 96.56 78 LEU A N 1
ATOM 585 C CA . LEU A 1 78 ? 11.669 1.575 -10.769 1.00 96.56 78 LEU A CA 1
ATOM 586 C C . LEU A 1 78 ? 12.372 0.685 -11.803 1.00 96.56 78 LEU A C 1
ATOM 588 O O . LEU A 1 78 ? 12.833 -0.405 -11.476 1.00 96.56 78 LEU A O 1
ATOM 592 N N . ALA A 1 79 ? 12.483 1.165 -13.045 1.00 96.00 79 ALA A N 1
ATOM 593 C CA . ALA A 1 79 ? 13.131 0.447 -14.137 1.00 96.00 79 ALA A CA 1
ATOM 594 C C . ALA A 1 79 ? 14.655 0.341 -13.980 1.00 96.00 79 ALA A C 1
ATOM 596 O O . ALA A 1 79 ? 15.269 -0.507 -14.622 1.00 96.00 79 ALA A O 1
ATOM 597 N N . ALA A 1 80 ? 15.261 1.177 -13.133 1.00 96.31 80 ALA A N 1
ATOM 598 C CA . ALA A 1 80 ? 16.678 1.102 -12.798 1.00 96.31 80 ALA A CA 1
ATOM 599 C C . ALA A 1 80 ? 17.013 -0.044 -11.827 1.00 96.31 80 ALA A C 1
ATOM 601 O O . ALA A 1 80 ? 18.191 -0.358 -11.646 1.00 96.31 80 ALA A O 1
ATOM 602 N N . VAL A 1 81 ? 16.014 -0.682 -11.202 1.00 96.69 81 VAL A N 1
ATOM 603 C CA . VAL A 1 81 ? 16.252 -1.866 -10.367 1.00 96.69 81 VAL A CA 1
ATOM 604 C C . VAL A 1 81 ? 16.688 -3.025 -11.267 1.00 96.69 81 VAL A C 1
ATOM 606 O O . VAL A 1 81 ? 15.932 -3.392 -12.166 1.00 96.69 81 VAL A O 1
ATOM 609 N N . PRO A 1 82 ? 17.860 -3.652 -11.041 1.00 96.56 82 PRO A N 1
ATOM 610 C CA . PRO A 1 82 ? 18.394 -4.663 -11.956 1.00 96.56 82 PRO A CA 1
ATOM 611 C C . PRO A 1 82 ? 17.467 -5.858 -12.202 1.00 96.56 82 PRO A C 1
ATOM 613 O O . PRO A 1 82 ? 17.493 -6.450 -13.278 1.00 96.56 82 PRO A O 1
ATOM 616 N N . SER A 1 83 ? 16.643 -6.230 -11.219 1.00 96.81 83 SER A N 1
ATOM 617 C CA . SER A 1 83 ? 15.674 -7.314 -11.371 1.00 96.81 83 SER A CA 1
ATOM 618 C C . SER A 1 83 ? 14.434 -6.931 -12.180 1.00 96.81 83 SER A C 1
ATOM 620 O O . SER A 1 83 ? 13.648 -7.821 -12.501 1.00 96.81 83 SER A O 1
ATOM 622 N N . PHE A 1 84 ? 14.197 -5.643 -12.439 1.00 97.38 84 PHE A N 1
ATOM 623 C CA . PHE A 1 84 ? 12.967 -5.170 -13.058 1.00 97.38 84 PHE A CA 1
ATOM 624 C C . PHE A 1 84 ? 12.927 -5.532 -14.552 1.00 97.38 84 PHE A C 1
ATOM 626 O O . PHE A 1 84 ? 13.829 -5.171 -15.311 1.00 97.38 84 PHE A O 1
ATOM 633 N N . PRO A 1 85 ? 11.872 -6.214 -15.024 1.00 95.94 85 PRO A N 1
ATOM 634 C CA . PRO A 1 85 ? 11.770 -6.590 -16.422 1.00 95.94 85 PRO A CA 1
ATOM 635 C C . PRO A 1 85 ? 11.343 -5.393 -17.271 1.00 95.94 85 PRO A C 1
ATOM 637 O O . PRO A 1 85 ? 10.226 -4.888 -17.153 1.00 95.94 85 PRO A O 1
ATOM 640 N N . ALA A 1 86 ? 12.206 -4.991 -18.207 1.00 94.00 86 ALA A N 1
ATOM 641 C CA . ALA A 1 86 ? 11.930 -3.894 -19.139 1.00 94.00 86 ALA A CA 1
ATOM 642 C C . ALA A 1 86 ? 10.597 -4.071 -19.892 1.00 94.00 86 ALA A C 1
ATOM 644 O O . ALA A 1 86 ? 9.888 -3.097 -20.148 1.00 94.00 86 ALA A O 1
ATOM 645 N N . SER A 1 87 ? 10.215 -5.319 -20.188 1.00 94.38 87 SER A N 1
ATOM 646 C CA . SER A 1 87 ? 8.960 -5.643 -20.867 1.00 94.38 87 SER A CA 1
ATOM 647 C C . SER A 1 87 ? 7.709 -5.302 -20.047 1.00 94.38 87 SER A C 1
ATOM 649 O O . SER A 1 87 ? 6.665 -5.079 -20.656 1.00 94.38 87 SER A O 1
ATOM 651 N N . SER A 1 88 ? 7.780 -5.229 -18.712 1.00 95.00 88 SER A N 1
ATOM 652 C CA . SER A 1 88 ? 6.638 -4.894 -17.842 1.00 95.00 88 SER A CA 1
ATOM 653 C C . SER A 1 88 ? 6.392 -3.396 -17.702 1.00 95.00 88 SER A C 1
ATOM 655 O O . SER A 1 88 ? 5.311 -2.994 -17.272 1.00 95.00 88 SER A O 1
ATOM 657 N N . ARG A 1 89 ? 7.348 -2.547 -18.101 1.00 95.19 89 ARG A N 1
ATOM 658 C CA . ARG A 1 89 ? 7.281 -1.091 -17.903 1.00 95.19 89 ARG A CA 1
ATOM 659 C C . ARG A 1 89 ? 5.970 -0.481 -18.406 1.00 95.19 89 ARG A C 1
ATOM 661 O O . ARG A 1 89 ? 5.275 0.182 -17.643 1.00 95.19 89 ARG A O 1
ATOM 668 N N . SER A 1 90 ? 5.615 -0.721 -19.668 1.00 93.50 90 SER A N 1
ATOM 669 C CA . SER A 1 90 ? 4.422 -0.127 -20.291 1.00 93.50 90 SER A CA 1
ATOM 670 C C . SER A 1 90 ? 3.118 -0.590 -19.639 1.00 93.50 90 SER A C 1
ATOM 672 O O . SER A 1 90 ? 2.198 0.207 -19.476 1.00 93.50 90 SER A O 1
ATOM 674 N N . ARG A 1 91 ? 3.051 -1.857 -19.216 1.00 93.12 91 ARG A N 1
ATOM 675 C CA . ARG A 1 91 ? 1.864 -2.444 -18.578 1.00 93.12 91 ARG A CA 1
ATOM 676 C C . ARG A 1 91 ? 1.652 -1.896 -17.168 1.00 93.12 91 ARG A C 1
ATOM 678 O O . ARG A 1 91 ? 0.521 -1.639 -16.769 1.00 93.12 91 ARG A O 1
ATOM 685 N N . LEU A 1 92 ? 2.739 -1.628 -16.446 1.00 96.19 92 LEU A N 1
ATOM 686 C CA . LEU A 1 92 ? 2.686 -1.124 -15.073 1.00 96.19 92 LEU A CA 1
ATOM 687 C C . LEU A 1 92 ? 2.475 0.395 -14.972 1.00 96.19 92 LEU A C 1
ATOM 689 O O . LEU A 1 92 ? 2.029 0.866 -13.927 1.00 96.19 92 LEU A O 1
ATOM 693 N N . MET A 1 93 ? 2.720 1.171 -16.037 1.00 93.38 93 MET A N 1
ATOM 694 C CA . MET A 1 93 ? 2.550 2.639 -16.031 1.00 93.38 93 MET A CA 1
ATOM 695 C C . MET A 1 93 ? 1.141 3.107 -15.640 1.00 93.38 93 MET A C 1
ATOM 697 O O . MET A 1 93 ? 0.992 4.148 -14.997 1.00 93.38 93 MET A O 1
ATOM 701 N N . ASN A 1 94 ? 0.111 2.343 -16.005 1.00 90.75 94 ASN A N 1
ATOM 702 C CA . ASN A 1 94 ? -1.278 2.702 -15.716 1.00 90.75 94 ASN A CA 1
ATOM 703 C C . ASN A 1 94 ? -1.797 2.120 -14.396 1.00 90.75 94 ASN A C 1
ATOM 705 O O . ASN A 1 94 ? -2.849 2.548 -13.931 1.00 90.75 94 ASN A O 1
ATOM 709 N N . VAL A 1 95 ? -1.053 1.200 -13.777 1.00 94.88 95 VAL A N 1
ATOM 710 C CA . VAL A 1 95 ? -1.465 0.488 -12.557 1.00 94.88 95 VAL A CA 1
ATOM 711 C C . VAL A 1 95 ? -0.731 1.009 -11.321 1.00 94.88 95 VAL A C 1
ATOM 713 O O . VAL A 1 95 ? -1.292 1.013 -10.229 1.00 94.88 95 VAL A O 1
ATOM 716 N N . LEU A 1 96 ? 0.509 1.481 -11.473 1.00 96.31 96 LEU A N 1
ATOM 717 C CA . LEU A 1 96 ? 1.333 1.944 -10.358 1.00 96.31 96 LEU A CA 1
ATOM 718 C C . LEU A 1 96 ? 1.247 3.457 -10.129 1.00 96.31 96 LEU A C 1
ATOM 720 O O . LEU A 1 96 ? 1.120 4.255 -11.062 1.00 96.31 96 LEU A O 1
ATOM 724 N N . SER A 1 97 ? 1.401 3.846 -8.867 1.00 96.12 97 SER A N 1
ATOM 725 C CA . SER A 1 97 ? 1.732 5.202 -8.434 1.00 96.12 97 SER A CA 1
ATOM 726 C C . SER A 1 97 ? 2.990 5.199 -7.558 1.00 96.12 97 SER A C 1
ATOM 728 O O . SER A 1 97 ? 3.403 4.168 -7.023 1.00 96.12 97 SER A O 1
ATOM 730 N N . PHE A 1 98 ? 3.596 6.377 -7.407 1.00 96.56 98 PHE A N 1
ATOM 731 C CA . PHE A 1 98 ? 4.760 6.610 -6.537 1.00 96.56 98 PHE A CA 1
ATOM 732 C C . PHE A 1 98 ? 4.407 7.451 -5.302 1.00 96.56 98 PHE A C 1
ATOM 734 O O . PHE A 1 98 ? 5.195 7.582 -4.367 1.00 96.56 98 PHE A O 1
ATOM 741 N N . THR A 1 99 ? 3.198 8.004 -5.290 1.00 93.56 99 THR A N 1
ATOM 742 C CA . THR A 1 99 ? 2.641 8.840 -4.232 1.00 93.56 99 THR A CA 1
ATOM 743 C C . THR A 1 99 ? 1.239 8.350 -3.877 1.00 93.56 99 THR A C 1
ATOM 745 O O . THR A 1 99 ? 0.640 7.533 -4.587 1.00 93.56 99 THR A O 1
ATOM 748 N N . SER A 1 100 ? 0.721 8.842 -2.754 1.00 92.19 100 SER A N 1
ATOM 749 C CA . SER A 1 100 ? -0.667 8.647 -2.347 1.00 92.19 100 SER A CA 1
ATOM 750 C C . SER A 1 100 ? -1.275 9.990 -1.973 1.00 92.19 100 SER A C 1
ATOM 752 O O . SER A 1 100 ? -0.617 10.822 -1.352 1.00 92.19 100 SER A O 1
ATOM 754 N N . THR A 1 101 ? -2.543 10.173 -2.312 1.00 92.25 101 THR A N 1
ATOM 755 C CA . THR A 1 101 ? -3.401 11.256 -1.815 1.00 92.25 101 THR A CA 1
ATOM 756 C C . THR A 1 101 ? -4.300 10.770 -0.679 1.00 92.25 101 THR A C 1
ATOM 758 O O . THR A 1 101 ? -5.064 11.552 -0.126 1.00 92.25 101 THR A O 1
ATOM 761 N N . ARG A 1 102 ? -4.242 9.478 -0.331 1.00 92.75 102 ARG A N 1
ATOM 762 C CA . ARG A 1 102 ? -5.151 8.808 0.602 1.00 92.75 102 ARG A CA 1
ATOM 763 C C . ARG A 1 102 ? -4.357 8.152 1.716 1.00 92.75 102 ARG A C 1
ATOM 765 O O . ARG A 1 102 ? -3.417 7.399 1.450 1.00 92.75 102 ARG A O 1
ATOM 772 N N . PHE A 1 103 ? -4.738 8.439 2.954 1.00 92.69 103 PHE A N 1
ATOM 773 C CA . PHE A 1 103 ? -4.033 7.964 4.138 1.00 92.69 103 PHE A CA 1
ATOM 774 C C . PHE A 1 103 ? -5.021 7.451 5.171 1.00 92.69 103 PHE A C 1
ATOM 776 O O . PHE A 1 103 ? -6.095 8.016 5.358 1.00 92.69 103 PHE A O 1
ATOM 783 N N . ARG A 1 104 ? -4.633 6.382 5.856 1.00 91.94 104 ARG A N 1
ATOM 784 C CA . ARG A 1 104 ? -5.328 5.860 7.026 1.00 91.94 104 ARG A CA 1
ATOM 785 C C . ARG A 1 104 ? -4.490 6.209 8.246 1.00 91.94 104 ARG A C 1
ATOM 787 O O . ARG A 1 104 ? -3.332 5.805 8.320 1.00 91.94 104 ARG A O 1
ATOM 794 N N . VAL A 1 105 ? -5.068 6.953 9.176 1.00 93.19 105 VAL A N 1
ATOM 795 C CA . VAL A 1 105 ? -4.450 7.302 10.455 1.00 93.19 105 VAL A CA 1
ATOM 796 C C . VAL A 1 105 ? -5.150 6.503 11.540 1.00 93.19 105 VAL A C 1
ATOM 798 O O . VAL A 1 105 ? -6.369 6.574 11.657 1.00 93.19 105 VAL A O 1
ATOM 801 N N . SER A 1 106 ? -4.381 5.750 12.320 1.00 93.44 106 SER A N 1
ATOM 802 C CA . SER A 1 106 ? -4.880 5.001 13.474 1.00 93.44 106 SER A CA 1
ATOM 803 C C . SER A 1 106 ? -4.286 5.596 14.746 1.00 93.44 106 SER A C 1
ATOM 805 O O . SER A 1 106 ? -3.076 5.812 14.813 1.00 93.44 106 SER A O 1
ATOM 807 N N . PHE A 1 107 ? -5.118 5.860 15.747 1.00 94.31 107 PHE A N 1
ATOM 808 C CA . PHE A 1 107 ? -4.700 6.376 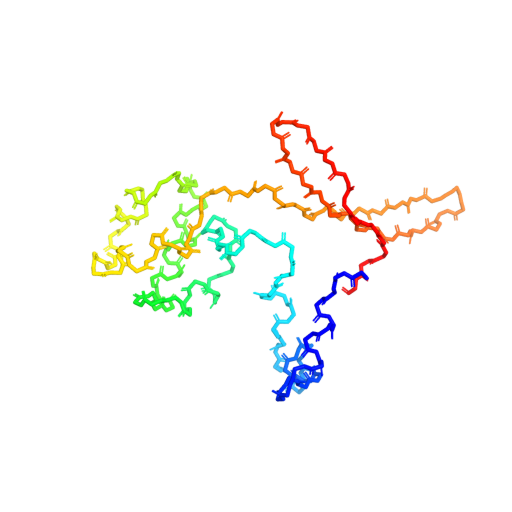17.052 1.00 94.31 107 PHE A CA 1
ATOM 809 C C . PHE A 1 107 ? -5.625 5.850 18.155 1.00 94.31 107 PHE A C 1
ATOM 811 O O . PHE A 1 107 ? -6.647 5.236 17.870 1.00 94.31 107 PHE A O 1
ATOM 818 N N . SER A 1 108 ? -5.274 6.067 19.421 1.00 95.62 108 SER A N 1
ATOM 819 C CA . SER A 1 108 ? -6.139 5.727 20.557 1.00 95.62 108 SER A CA 1
ATOM 820 C C . SER A 1 108 ? -6.441 6.979 21.366 1.00 95.62 108 SER A C 1
ATOM 822 O O . SER A 1 108 ? -5.518 7.697 21.752 1.00 95.62 108 SER A O 1
ATOM 824 N N . ALA A 1 109 ? -7.721 7.232 21.628 1.00 93.88 109 ALA A N 1
ATOM 825 C CA . ALA A 1 109 ? -8.151 8.222 22.604 1.00 93.88 109 ALA A CA 1
ATOM 826 C C . ALA A 1 109 ? -8.061 7.607 24.004 1.00 93.88 109 ALA A C 1
ATOM 828 O O . ALA A 1 109 ? -8.453 6.456 24.190 1.00 93.88 109 ALA A O 1
ATOM 829 N N . VAL A 1 110 ? -7.526 8.358 24.966 1.00 95.94 110 VAL A N 1
ATOM 830 C CA . VAL A 1 110 ? -7.459 7.948 26.374 1.00 95.94 110 VAL A CA 1
ATOM 831 C C . VAL A 1 110 ? -8.336 8.894 27.182 1.00 95.94 110 VAL A C 1
ATOM 833 O O . VAL A 1 110 ? -8.097 10.103 27.173 1.00 95.94 110 VAL A O 1
ATOM 836 N N . PHE A 1 111 ? -9.348 8.352 27.850 1.00 94.50 111 PHE A N 1
ATOM 837 C CA . PHE A 1 111 ? -10.270 9.112 28.690 1.00 94.50 111 PHE A CA 1
ATOM 838 C C . PHE A 1 111 ? -9.740 9.240 30.123 1.00 94.50 111 PHE A C 1
ATOM 840 O O . PHE A 1 111 ? -8.770 8.590 30.515 1.00 94.50 111 PHE A O 1
ATOM 847 N N . ALA A 1 112 ? -10.348 10.133 30.908 1.00 95.81 112 ALA A N 1
ATOM 848 C CA . ALA A 1 112 ? -9.889 10.457 32.262 1.00 95.81 112 ALA A CA 1
ATOM 849 C C . ALA A 1 112 ? -9.965 9.266 33.238 1.00 95.81 112 ALA A C 1
ATOM 851 O O . ALA A 1 112 ? -9.203 9.210 34.200 1.00 95.81 112 ALA A O 1
ATOM 852 N N . ASP A 1 113 ? -10.859 8.317 32.976 1.00 96.56 113 ASP A N 1
ATOM 853 C CA . ASP A 1 113 ? -11.003 7.049 33.698 1.00 96.56 113 ASP A CA 1
ATOM 854 C C . ASP A 1 113 ? -10.019 5.960 33.228 1.00 96.56 113 ASP A C 1
ATOM 856 O O . ASP A 1 113 ? -9.987 4.864 33.785 1.00 96.56 113 ASP A O 1
ATOM 860 N N . GLY A 1 114 ? -9.183 6.265 32.233 1.00 95.44 114 GLY A N 1
ATOM 861 C CA . GLY A 1 114 ? -8.209 5.346 31.657 1.00 95.44 114 GLY A CA 1
ATOM 862 C C . GLY A 1 114 ? -8.755 4.472 30.528 1.00 95.44 114 GLY A C 1
ATOM 863 O O . GLY A 1 114 ? -7.986 3.667 29.990 1.00 95.44 114 GLY A O 1
ATOM 864 N N . GLU A 1 115 ? -10.025 4.625 30.134 1.00 95.88 115 GLU A N 1
ATOM 865 C CA . GLU A 1 115 ? -10.575 3.931 28.971 1.00 95.88 115 GLU A CA 1
ATOM 866 C C . GLU A 1 115 ? -9.788 4.307 27.707 1.00 95.88 115 GLU A C 1
ATOM 868 O O . GLU A 1 115 ? -9.453 5.473 27.475 1.00 95.88 115 GLU A O 1
ATOM 873 N N . LYS A 1 116 ? -9.463 3.300 26.886 1.00 95.75 116 LYS A N 1
ATOM 874 C CA . LYS A 1 116 ? -8.756 3.473 25.615 1.00 95.75 116 LYS A CA 1
ATOM 875 C C . LYS A 1 116 ? -9.664 3.086 24.464 1.00 95.75 116 LYS A C 1
ATOM 877 O O . LYS A 1 116 ? -9.938 1.904 24.280 1.00 95.75 116 LYS A O 1
ATOM 882 N N . VAL A 1 117 ? -10.035 4.062 23.645 1.00 94.94 117 VAL A N 1
ATOM 883 C CA . VAL A 1 117 ? -10.853 3.828 22.451 1.00 94.94 117 VAL A CA 1
ATOM 884 C C . VAL A 1 117 ? -9.969 3.950 21.210 1.00 94.94 117 VAL A C 1
ATOM 886 O O . VAL A 1 117 ? -9.440 5.037 20.942 1.00 94.94 117 VAL A O 1
ATOM 889 N N . PRO A 1 118 ? -9.736 2.858 20.458 1.00 95.50 118 PRO A N 1
ATOM 890 C CA . PRO A 1 118 ? -9.016 2.929 19.199 1.00 95.50 118 PRO A CA 1
ATOM 891 C C . PRO A 1 118 ? -9.889 3.607 18.141 1.00 95.50 118 PRO A C 1
ATOM 893 O O . PRO A 1 118 ? -11.061 3.291 17.976 1.00 95.50 118 PRO A O 1
ATOM 896 N N . LEU A 1 119 ? -9.295 4.528 17.396 1.00 94.12 119 LEU A N 1
ATOM 897 C CA . LEU A 1 119 ? -9.944 5.269 16.330 1.00 94.12 119 LEU A CA 1
ATOM 898 C C . LEU A 1 119 ? -9.113 5.179 15.057 1.00 94.12 119 LEU A C 1
ATOM 900 O O . LEU A 1 119 ? -7.879 5.134 15.068 1.00 94.12 119 LEU A O 1
ATOM 904 N N . GLN A 1 120 ? -9.820 5.184 13.941 1.00 93.31 120 GLN A N 1
ATOM 905 C CA . GLN A 1 120 ? -9.279 5.235 12.604 1.00 93.31 120 GLN A CA 1
ATOM 906 C C . GLN A 1 120 ? -9.906 6.402 11.850 1.00 93.31 120 GLN A C 1
ATOM 908 O O . GLN A 1 120 ? -11.109 6.639 11.930 1.00 93.31 120 GLN A O 1
ATOM 913 N N . VAL A 1 121 ? -9.083 7.116 11.088 1.00 93.19 121 VAL A N 1
ATOM 914 C CA . VAL A 1 121 ? -9.496 8.213 10.215 1.00 93.19 121 VAL A CA 1
ATOM 915 C C . VAL A 1 121 ? -8.933 7.977 8.820 1.00 93.19 121 VAL A C 1
ATOM 917 O O . VAL A 1 121 ? -7.756 7.654 8.656 1.00 93.19 121 VAL A O 1
ATOM 920 N N . ILE A 1 122 ? -9.772 8.157 7.805 1.00 92.19 122 ILE A N 1
ATOM 921 C CA . ILE A 1 122 ? -9.374 8.177 6.401 1.00 92.19 122 ILE A CA 1
ATOM 922 C C . ILE A 1 122 ? -9.261 9.632 5.954 1.00 92.19 122 ILE A C 1
ATOM 924 O O . ILE A 1 122 ? -10.239 10.381 5.982 1.00 92.19 122 ILE A O 1
ATOM 928 N N . LEU A 1 123 ? -8.062 10.012 5.524 1.00 93.38 123 LEU A N 1
ATOM 929 C CA . LEU A 1 123 ? -7.722 11.345 5.044 1.00 93.38 123 LEU A CA 1
ATOM 930 C C . LEU A 1 123 ? -7.557 11.356 3.522 1.00 93.38 123 LEU A C 1
ATOM 932 O O . LEU A 1 123 ? -6.981 10.427 2.947 1.00 93.38 123 LEU A O 1
ATOM 936 N N . ALA A 1 124 ? -7.991 12.443 2.886 1.00 92.50 124 ALA A N 1
ATOM 937 C CA . ALA A 1 124 ? -7.570 12.833 1.544 1.00 92.50 124 ALA A CA 1
ATOM 938 C C . ALA A 1 124 ? -6.700 14.078 1.632 1.00 92.50 124 ALA A C 1
ATOM 940 O O . ALA A 1 124 ? -7.082 15.056 2.257 1.00 92.50 124 ALA A O 1
ATOM 941 N N . VAL A 1 125 ? -5.556 14.072 0.964 1.00 89.31 125 VAL A N 1
ATOM 942 C CA . VAL A 1 125 ? -4.666 15.227 0.883 1.00 89.31 125 VAL A CA 1
ATOM 943 C C . VAL A 1 125 ? -4.806 15.830 -0.507 1.00 89.31 125 VAL A C 1
ATOM 945 O O . VAL A 1 125 ? -4.304 15.276 -1.485 1.00 89.31 125 VAL A O 1
ATOM 948 N N . LYS A 1 126 ? -5.496 16.969 -0.595 1.00 80.31 126 LYS A N 1
ATOM 949 C CA . LYS A 1 126 ? -5.598 17.784 -1.813 1.00 80.31 126 LYS A CA 1
ATOM 950 C C . LYS A 1 126 ? -4.803 19.066 -1.587 1.00 80.31 126 LYS A C 1
ATOM 952 O O . LYS A 1 126 ? -5.047 19.758 -0.606 1.00 80.31 126 LYS A O 1
ATOM 957 N N . ALA A 1 127 ? -3.857 19.381 -2.474 1.00 68.94 127 ALA A N 1
ATOM 958 C CA . ALA A 1 127 ? -3.096 20.639 -2.436 1.00 68.94 127 ALA A CA 1
ATOM 959 C C . ALA A 1 127 ? -2.556 21.010 -1.030 1.00 68.94 127 ALA A C 1
ATOM 961 O O . ALA A 1 127 ? -2.669 22.150 -0.588 1.00 68.94 127 ALA A O 1
ATOM 962 N N . SER A 1 128 ? -1.986 20.022 -0.329 1.00 75.56 128 SER A N 1
ATOM 963 C CA . SER A 1 128 ? -1.371 20.140 1.007 1.00 75.56 128 SER A CA 1
ATOM 964 C C . SER A 1 128 ? -2.313 20.344 2.199 1.00 75.56 128 SER A C 1
ATOM 966 O O . SER A 1 128 ? -1.825 20.429 3.325 1.00 75.56 128 SER A O 1
ATOM 968 N N . VAL A 1 129 ? -3.635 20.355 2.004 1.00 84.81 129 VAL A N 1
ATOM 969 C CA . VAL A 1 129 ? -4.603 20.370 3.111 1.00 84.81 129 VAL A CA 1
ATOM 970 C C . VAL A 1 129 ? -5.226 18.976 3.255 1.00 84.81 129 VAL A C 1
ATOM 972 O O . VAL A 1 129 ? -5.838 18.483 2.301 1.00 84.81 129 VAL A O 1
ATOM 975 N N . PRO A 1 130 ? -5.058 18.300 4.407 1.00 89.62 130 PRO A N 1
ATOM 976 C CA . PRO A 1 130 ? -5.750 17.050 4.677 1.00 89.62 130 PRO A CA 1
ATOM 977 C C . PRO A 1 130 ? -7.231 17.307 4.991 1.00 89.62 130 PRO A C 1
ATOM 979 O O . PRO A 1 130 ? -7.576 18.161 5.802 1.00 89.62 130 PRO A O 1
ATOM 982 N N . GLU A 1 131 ? -8.100 16.525 4.365 1.00 93.25 131 GLU A N 1
ATOM 983 C CA . GLU A 1 131 ? -9.547 16.497 4.549 1.00 93.25 131 GLU A CA 1
ATOM 984 C C . GLU A 1 131 ? -9.943 15.137 5.141 1.00 93.25 131 GLU A C 1
ATOM 986 O O . GLU A 1 131 ? -9.548 14.089 4.622 1.00 93.25 131 GLU A O 1
ATOM 991 N N . THR A 1 132 ? -10.731 15.140 6.217 1.00 93.31 132 THR A N 1
ATOM 992 C CA . THR A 1 132 ? -11.297 13.915 6.798 1.00 93.31 132 THR A CA 1
ATOM 993 C C . THR A 1 132 ? -12.480 13.440 5.967 1.00 93.31 132 THR A C 1
ATOM 995 O O . THR A 1 132 ? -13.450 14.170 5.795 1.00 93.31 132 THR A O 1
ATOM 998 N N . ILE A 1 133 ? -12.421 12.197 5.494 1.00 91.12 133 ILE A N 1
ATOM 999 C CA . ILE A 1 133 ? -13.462 11.607 4.639 1.00 91.12 133 ILE A CA 1
ATOM 1000 C C . ILE A 1 133 ? -14.325 10.616 5.409 1.00 91.12 133 ILE A C 1
ATOM 1002 O O . ILE A 1 133 ? -15.528 10.524 5.184 1.00 91.12 133 ILE A O 1
ATOM 1006 N N . ALA A 1 134 ? -13.701 9.847 6.293 1.00 90.00 134 ALA A N 1
ATOM 1007 C CA . ALA A 1 134 ? -14.372 8.865 7.125 1.00 90.00 134 ALA A CA 1
ATOM 1008 C C . ALA A 1 134 ? -13.606 8.711 8.436 1.00 90.00 134 ALA A C 1
ATOM 1010 O O . ALA A 1 134 ? -12.388 8.902 8.474 1.00 90.00 134 ALA A O 1
ATOM 1011 N N . TRP A 1 135 ? -14.314 8.353 9.498 1.00 90.94 135 TRP A N 1
ATOM 1012 C CA . TRP A 1 135 ? -13.720 8.006 10.779 1.00 90.94 135 TRP A CA 1
ATOM 1013 C C . TRP A 1 135 ? -14.604 6.995 11.513 1.00 90.94 135 TRP A C 1
ATOM 1015 O O . TRP A 1 135 ? -15.798 6.900 11.228 1.00 90.94 135 TRP A O 1
ATOM 1025 N N . GLY A 1 136 ? -14.011 6.238 12.430 1.00 88.56 136 GLY A N 1
ATOM 1026 C CA . GLY A 1 136 ? -14.707 5.243 13.242 1.00 88.56 136 GLY A CA 1
ATOM 1027 C C . GLY A 1 136 ? -13.732 4.371 14.023 1.00 88.56 136 GLY A C 1
ATOM 1028 O O . GLY A 1 136 ? -12.530 4.637 14.037 1.00 88.56 136 GLY A O 1
ATOM 1029 N N . GLU A 1 137 ? -14.239 3.324 14.663 1.00 85.19 137 GLU A N 1
ATOM 1030 C CA . GLU A 1 137 ? -13.393 2.277 15.238 1.00 85.19 137 GLU A CA 1
ATOM 1031 C C . GLU A 1 137 ? -12.737 1.439 14.122 1.00 85.19 137 GLU A C 1
ATOM 1033 O O . GLU A 1 137 ? -13.292 1.336 13.021 1.00 85.19 137 GLU A O 1
ATOM 1038 N N . PRO A 1 138 ? -11.546 0.859 14.351 1.00 79.62 138 PRO A N 1
ATOM 1039 C CA . PRO A 1 138 ? -10.940 -0.061 13.396 1.00 79.62 138 PRO A CA 1
ATOM 1040 C C . PRO A 1 138 ? -11.851 -1.269 13.131 1.00 79.62 138 PRO A C 1
ATOM 1042 O O . PRO A 1 138 ? -12.344 -1.887 14.072 1.00 79.62 138 PRO A O 1
ATOM 1045 N N . GLN A 1 139 ? -12.028 -1.602 11.852 1.00 64.56 139 GLN A N 1
ATOM 1046 C CA . GLN A 1 139 ? -12.690 -2.825 11.380 1.00 64.56 139 GLN A CA 1
ATOM 1047 C C . GLN A 1 139 ? -11.719 -3.998 11.236 1.00 64.56 139 GLN A C 1
ATOM 1049 O O . GLN A 1 139 ? -10.512 -3.741 11.001 1.00 64.56 139 GLN A O 1
#

pLDDT: mean 93.28, std 6.0, range [58.47, 98.44]

Secondary structure (DSSP, 8-state):
---GGGGGGSTT--HHHHHEETTEE-SGGG--SSSSS-EETTTS-HHHHTTSTT--HHHHHHHHHHHHHS---SHHHHHTSTTS-GGGHHHHTTTEES--SEEEEEEEEE-TT--EEEEEEEEEEETTEEEEEEEES--

Radius of gyration: 17.78 Å; chains: 1; bounding box: 40×43×55 Å